Protein AF-A0A957SI55-F1 (afdb_monomer_lite)

Radius of gyration: 19.28 Å; chains: 1; bounding box: 52×41×47 Å

pLDDT: mean 73.62, std 17.71, range [34.09, 96.81]

Structure (mmCIF, N/CA/C/O backbone):
data_AF-A0A957SI55-F1
#
_entry.id   AF-A0A957SI55-F1
#
loop_
_atom_site.group_PDB
_atom_site.id
_atom_site.type_symbol
_atom_site.label_atom_id
_atom_site.label_alt_id
_atom_site.label_comp_id
_atom_site.label_asym_id
_atom_site.label_entity_id
_atom_site.label_seq_id
_atom_site.pdbx_PDB_ins_code
_atom_site.Cartn_x
_atom_site.Cartn_y
_atom_site.Cartn_z
_atom_site.occupancy
_atom_site.B_iso_or_equiv
_atom_site.auth_seq_id
_atom_site.auth_comp_id
_atom_site.auth_asym_id
_atom_site.auth_atom_id
_atom_site.pdbx_PDB_model_num
ATOM 1 N N . MET A 1 1 ? 8.763 28.415 -12.977 1.00 34.09 1 MET A N 1
ATOM 2 C CA . MET A 1 1 ? 7.842 27.971 -14.042 1.00 34.09 1 MET A CA 1
ATOM 3 C C . MET A 1 1 ? 6.959 26.923 -13.412 1.00 34.09 1 MET A C 1
ATOM 5 O O . MET A 1 1 ? 7.360 25.776 -13.300 1.00 34.09 1 MET A O 1
ATOM 9 N N . THR A 1 2 ? 5.828 27.364 -12.888 1.00 42.97 2 THR A N 1
ATOM 10 C CA . THR A 1 2 ? 4.879 26.531 -12.157 1.00 42.97 2 THR A CA 1
ATOM 11 C C . THR A 1 2 ? 3.560 26.793 -12.840 1.00 42.97 2 THR A C 1
ATOM 13 O O . THR A 1 2 ? 3.158 27.951 -12.852 1.00 42.97 2 THR A O 1
ATOM 16 N N . ASP A 1 3 ? 3.009 25.776 -13.498 1.00 52.00 3 ASP A N 1
ATOM 17 C CA . ASP A 1 3 ? 1.576 25.559 -13.724 1.00 52.00 3 ASP A CA 1
ATOM 18 C C . ASP A 1 3 ? 1.387 24.603 -14.912 1.00 52.00 3 ASP A C 1
ATOM 20 O O . ASP A 1 3 ? 1.753 24.922 -16.047 1.00 52.00 3 ASP A O 1
ATOM 24 N N . LYS A 1 4 ? 0.867 23.403 -14.630 1.00 36.78 4 LYS A N 1
ATOM 25 C CA . LYS A 1 4 ? 0.261 22.510 -15.630 1.00 36.78 4 LYS A CA 1
ATOM 26 C C . LYS A 1 4 ? -0.595 21.402 -15.010 1.00 36.78 4 LYS A C 1
ATOM 28 O O . LYS A 1 4 ? -0.640 20.304 -15.537 1.00 36.78 4 LYS A O 1
ATOM 33 N N . PHE A 1 5 ? -1.286 21.689 -13.911 1.00 40.09 5 PHE A N 1
ATOM 34 C CA . PHE A 1 5 ? -2.386 20.850 -13.420 1.00 40.09 5 PHE A CA 1
ATOM 35 C C . PHE A 1 5 ? -3.394 21.730 -12.672 1.00 40.09 5 PHE A C 1
ATOM 37 O O . PHE A 1 5 ? -3.708 21.488 -11.515 1.00 40.09 5 PHE A O 1
ATOM 44 N N . HIS A 1 6 ? -3.916 22.774 -13.320 1.00 40.91 6 HIS A N 1
ATOM 45 C CA . HIS A 1 6 ? -5.234 23.298 -12.947 1.00 40.91 6 HIS A CA 1
ATOM 46 C C . HIS A 1 6 ? -6.294 22.307 -13.437 1.00 40.91 6 HIS A C 1
ATOM 48 O O . HIS A 1 6 ? -6.943 22.498 -14.463 1.00 40.91 6 HIS A O 1
ATOM 54 N N . LEU A 1 7 ? -6.391 21.188 -12.721 1.00 45.16 7 LEU A N 1
ATOM 55 C CA . LEU A 1 7 ? -7.552 20.317 -12.752 1.00 45.16 7 LEU A CA 1
ATOM 56 C C . LEU A 1 7 ? -8.556 20.919 -11.775 1.00 45.16 7 LEU A C 1
ATOM 58 O O . LEU A 1 7 ? -8.187 21.352 -10.690 1.00 45.16 7 LEU A O 1
ATOM 62 N N . HIS A 1 8 ? -9.786 21.042 -12.249 1.00 39.94 8 HIS A N 1
ATOM 63 C CA . HIS A 1 8 ? -10.889 21.753 -11.626 1.00 39.94 8 HIS A CA 1
ATOM 64 C C . HIS A 1 8 ? -10.932 21.605 -10.100 1.00 39.94 8 HIS A C 1
ATOM 66 O O . HIS A 1 8 ? -10.933 20.489 -9.590 1.00 39.94 8 HIS A O 1
ATOM 72 N N . ASP A 1 9 ? -11.064 22.747 -9.419 1.00 44.25 9 ASP A N 1
ATOM 73 C CA . ASP A 1 9 ? -11.560 22.899 -8.046 1.00 44.25 9 ASP A CA 1
ATOM 74 C C . ASP A 1 9 ? -13.012 22.369 -7.997 1.00 44.25 9 ASP A C 1
ATOM 76 O O . ASP A 1 9 ? -13.990 23.115 -7.891 1.00 44.25 9 ASP A O 1
ATOM 80 N N . ASN A 1 10 ? -13.190 21.068 -8.227 1.00 43.50 10 ASN A N 1
ATOM 81 C CA . ASN A 1 10 ? -14.482 20.427 -8.148 1.00 43.50 10 ASN A CA 1
ATOM 82 C C . ASN A 1 10 ? -14.709 20.077 -6.683 1.00 43.50 10 ASN A C 1
ATOM 84 O O . ASN A 1 10 ? -14.218 19.070 -6.186 1.00 43.50 10 ASN A O 1
ATOM 88 N N . LYS A 1 11 ? -15.452 20.936 -5.989 1.00 47.09 11 LYS A N 1
ATOM 89 C CA . LYS A 1 11 ? -15.848 20.727 -4.588 1.00 47.09 11 LYS A CA 1
ATOM 90 C C . LYS A 1 11 ? -16.735 19.490 -4.402 1.00 47.09 11 LYS A C 1
ATOM 92 O O . LYS A 1 11 ? -16.963 19.093 -3.265 1.00 47.09 11 LYS A O 1
ATOM 97 N N . ASP A 1 12 ? -17.192 18.906 -5.510 1.00 45.06 12 ASP A N 1
ATOM 98 C CA . ASP A 1 12 ? -17.973 17.678 -5.584 1.00 45.06 12 ASP A CA 1
ATOM 99 C C . ASP A 1 12 ? -17.128 16.465 -6.031 1.00 45.06 12 ASP A C 1
ATOM 101 O O . ASP A 1 12 ? -17.698 15.416 -6.318 1.00 45.06 12 ASP A O 1
ATOM 105 N N . ALA A 1 13 ? -15.793 16.586 -6.133 1.00 51.94 13 ALA A N 1
ATOM 106 C CA . ALA A 1 13 ? -14.913 15.432 -6.333 1.00 51.94 13 ALA A CA 1
ATOM 107 C C . ALA A 1 13 ? -14.921 14.551 -5.064 1.00 51.94 13 ALA A C 1
ATOM 109 O O . ALA A 1 13 ? -14.609 15.066 -3.985 1.00 51.94 13 ALA A O 1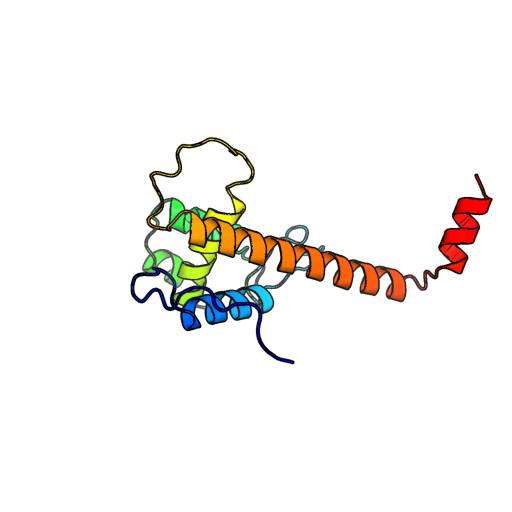
ATOM 110 N N . PRO A 1 14 ? -15.282 13.258 -5.166 1.00 51.53 14 PRO A N 1
ATOM 111 C CA . PRO A 1 14 ? -15.283 12.332 -4.032 1.00 51.53 14 PRO A CA 1
ATOM 112 C C . PRO A 1 14 ? -13.951 12.246 -3.278 1.00 51.53 14 PRO A C 1
ATOM 114 O O . PRO A 1 14 ? -13.971 12.096 -2.060 1.00 51.53 14 PRO A O 1
ATOM 117 N N . PHE A 1 15 ? -12.813 12.384 -3.967 1.00 59.81 15 PHE A N 1
ATOM 118 C CA . PHE A 1 15 ? -11.481 12.400 -3.363 1.00 59.81 15 PHE A CA 1
ATOM 119 C C . PHE A 1 15 ? -10.951 13.827 -3.206 1.00 59.81 15 PHE A C 1
ATOM 121 O O . PHE A 1 15 ? -10.581 14.491 -4.180 1.00 59.81 15 PHE A O 1
ATOM 128 N N . GLN A 1 16 ? -10.838 14.289 -1.961 1.00 68.00 16 GLN A N 1
ATOM 129 C CA . GLN A 1 16 ? -10.168 15.559 -1.683 1.00 68.00 16 GLN A CA 1
ATOM 130 C C . GLN A 1 16 ? -8.650 15.434 -1.885 1.00 68.00 16 GLN A C 1
ATOM 132 O O . GLN A 1 16 ? -8.058 14.365 -1.711 1.00 68.00 16 GLN A O 1
ATOM 137 N N . ASP A 1 17 ? -7.993 16.548 -2.219 1.00 70.44 17 ASP A N 1
ATOM 138 C CA . ASP A 1 17 ? -6.545 16.594 -2.474 1.00 70.44 17 ASP A CA 1
ATOM 139 C C . ASP A 1 17 ? -5.702 16.023 -1.323 1.00 70.44 17 ASP A C 1
ATOM 141 O O . ASP A 1 17 ? -4.660 15.411 -1.565 1.00 70.44 17 ASP A O 1
ATOM 145 N N . ASP A 1 18 ? -6.146 16.197 -0.079 1.00 76.25 18 ASP A N 1
ATOM 146 C CA . ASP A 1 18 ? -5.428 15.708 1.098 1.00 76.25 18 ASP A CA 1
ATOM 147 C C . ASP A 1 18 ? -5.556 14.191 1.277 1.00 76.25 18 ASP A C 1
ATOM 149 O O . ASP A 1 18 ? -4.572 13.537 1.617 1.00 76.25 18 ASP A O 1
ATOM 153 N N . GLU A 1 19 ? -6.716 13.608 0.969 1.00 74.69 19 GLU A N 1
ATOM 154 C CA . GLU A 1 19 ? -6.916 12.153 0.986 1.00 74.69 19 GLU A CA 1
ATOM 155 C C . GLU A 1 19 ? -6.077 11.486 -0.108 1.00 74.69 19 GLU A C 1
ATOM 157 O O . GLU A 1 19 ? -5.409 10.479 0.118 1.00 74.69 19 GLU A O 1
ATOM 162 N N . PHE A 1 20 ? -6.021 12.117 -1.283 1.00 76.38 20 PHE A N 1
ATOM 163 C CA . PHE A 1 20 ? -5.183 11.663 -2.384 1.00 76.38 20 PHE A CA 1
ATOM 164 C C . PHE A 1 20 ? -3.687 11.715 -2.038 1.00 76.38 20 PHE A C 1
ATOM 166 O O . PHE A 1 20 ? -2.946 10.776 -2.331 1.00 76.38 20 PHE A O 1
ATOM 173 N N . ARG A 1 21 ? -3.225 12.789 -1.383 1.00 81.88 21 ARG A N 1
ATOM 174 C CA . ARG A 1 21 ? -1.847 12.874 -0.867 1.00 81.88 21 ARG A CA 1
ATOM 175 C C . ARG A 1 21 ? -1.582 11.839 0.223 1.00 81.88 21 ARG A C 1
ATOM 177 O O . ARG A 1 21 ? -0.498 11.265 0.238 1.00 81.88 21 ARG A O 1
ATOM 184 N N . GLY A 1 22 ? -2.556 11.587 1.096 1.00 86.00 22 GLY A N 1
ATOM 185 C CA . GLY A 1 22 ? -2.477 10.551 2.123 1.00 86.00 22 GLY A CA 1
ATOM 186 C C . GLY A 1 22 ? -2.295 9.164 1.515 1.00 86.00 22 GLY A C 1
ATOM 187 O O . GLY A 1 22 ? -1.380 8.445 1.902 1.00 86.00 22 GLY A O 1
ATOM 188 N N . PHE A 1 23 ? -3.084 8.830 0.492 1.00 85.25 23 PHE A N 1
ATOM 189 C CA . PHE A 1 23 ? -2.938 7.579 -0.249 1.00 85.25 23 PHE A CA 1
ATOM 190 C C . PHE A 1 23 ? -1.558 7.455 -0.913 1.00 85.25 23 PHE A C 1
ATOM 192 O O . PHE A 1 23 ? -0.932 6.401 -0.842 1.00 85.25 23 PHE A O 1
ATOM 199 N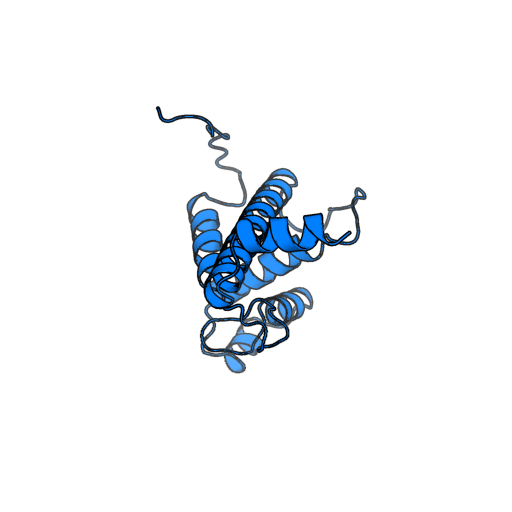 N . LEU A 1 24 ? -1.054 8.536 -1.522 1.00 83.69 24 LEU A N 1
ATOM 200 C CA . LEU A 1 24 ? 0.283 8.567 -2.125 1.00 83.69 24 LEU A CA 1
ATOM 201 C C . LEU A 1 24 ? 1.403 8.309 -1.110 1.00 83.69 24 LEU A C 1
ATOM 203 O O . LEU A 1 24 ? 2.289 7.496 -1.351 1.00 83.69 24 LEU A O 1
ATOM 207 N N . GLN A 1 25 ? 1.352 8.977 0.039 1.00 87.94 25 GLN A N 1
ATOM 208 C CA . GLN A 1 25 ? 2.325 8.758 1.112 1.00 87.94 25 GLN A CA 1
ATOM 209 C C . GLN A 1 25 ? 2.222 7.343 1.680 1.00 87.94 25 GLN A C 1
ATOM 211 O O . GLN A 1 25 ? 3.228 6.731 2.032 1.00 87.94 25 GLN A O 1
ATOM 216 N N . TRP A 1 26 ? 1.003 6.815 1.751 1.00 93.31 26 TRP A N 1
ATOM 217 C CA . TRP A 1 26 ? 0.758 5.466 2.222 1.00 93.31 26 TRP A CA 1
ATOM 218 C C . TRP A 1 26 ? 1.362 4.410 1.287 1.00 93.31 26 TRP A C 1
ATOM 220 O O . TRP A 1 26 ? 2.081 3.543 1.778 1.00 93.31 26 TRP A O 1
ATOM 230 N N . ILE A 1 27 ? 1.170 4.509 -0.040 1.00 89.25 27 ILE A N 1
ATOM 231 C CA . ILE A 1 27 ? 1.775 3.553 -0.990 1.00 89.25 27 ILE A CA 1
ATOM 232 C C . ILE A 1 27 ? 3.309 3.606 -0.983 1.00 89.25 27 ILE A C 1
ATOM 234 O O . ILE A 1 27 ? 3.952 2.567 -1.125 1.00 89.25 27 ILE A O 1
ATOM 238 N N . GLU A 1 28 ? 3.900 4.789 -0.785 1.00 88.12 28 GLU A N 1
ATOM 239 C CA . GLU A 1 28 ? 5.354 4.964 -0.654 1.00 88.12 28 GLU A CA 1
ATOM 240 C C . GLU A 1 28 ? 5.908 4.274 0.599 1.00 88.12 28 GLU A C 1
ATOM 242 O O . GLU A 1 28 ? 7.048 3.815 0.599 1.00 88.12 28 GLU A O 1
ATOM 247 N N . GLY A 1 29 ? 5.101 4.178 1.658 1.00 90.12 29 GLY A N 1
ATOM 248 C CA . GLY A 1 29 ? 5.478 3.522 2.906 1.00 90.12 29 GLY A CA 1
ATOM 249 C C . GLY A 1 29 ? 5.418 1.995 2.866 1.00 90.12 29 GLY A C 1
ATOM 250 O O . GLY A 1 29 ? 5.901 1.359 3.802 1.00 90.12 29 GLY A O 1
ATOM 251 N N . LEU A 1 30 ? 4.831 1.390 1.830 1.00 91.38 30 LEU A N 1
ATOM 252 C CA . LEU A 1 30 ? 4.659 -0.060 1.748 1.00 91.38 30 LEU A CA 1
ATOM 253 C C . LEU A 1 30 ? 5.988 -0.783 1.514 1.00 91.38 30 LEU A C 1
ATOM 255 O O . LEU A 1 30 ? 6.840 -0.351 0.734 1.00 91.38 30 LEU A O 1
ATOM 259 N N . GLY A 1 31 ? 6.132 -1.943 2.151 1.00 88.69 31 GLY A N 1
ATOM 260 C CA . GLY A 1 31 ? 7.244 -2.845 1.891 1.00 88.69 31 GLY A CA 1
ATOM 261 C C . GLY A 1 31 ? 7.086 -3.536 0.539 1.00 88.69 31 GLY A C 1
ATOM 262 O O . GLY A 1 31 ? 5.980 -3.893 0.138 1.00 88.69 31 GLY A O 1
ATOM 263 N N . ALA A 1 32 ? 8.198 -3.750 -0.155 1.00 81.62 32 ALA A N 1
ATOM 264 C CA . ALA A 1 32 ? 8.305 -4.758 -1.201 1.00 81.62 32 ALA A CA 1
ATOM 265 C C . ALA A 1 32 ? 9.687 -5.388 -1.081 1.00 81.62 32 ALA A C 1
ATOM 267 O O . ALA A 1 32 ? 10.699 -4.700 -1.168 1.00 81.62 32 ALA A O 1
ATOM 268 N N . ASP A 1 33 ? 9.706 -6.684 -0.818 1.00 80.50 33 ASP A N 1
ATOM 269 C CA . ASP A 1 33 ? 10.926 -7.468 -0.708 1.00 80.50 33 ASP A CA 1
ATOM 270 C C . ASP A 1 33 ? 10.717 -8.722 -1.570 1.00 80.50 33 ASP A C 1
ATOM 272 O O . ASP A 1 33 ? 9.774 -9.475 -1.309 1.00 80.50 33 ASP A O 1
ATOM 276 N N . PRO A 1 34 ? 11.529 -8.948 -2.621 1.00 79.94 34 PRO A N 1
ATOM 277 C CA . PRO A 1 34 ? 11.407 -10.120 -3.488 1.00 79.94 34 PRO A CA 1
ATOM 278 C C . PRO A 1 34 ? 11.405 -11.459 -2.730 1.00 79.94 34 PRO A C 1
ATOM 280 O O . PRO A 1 34 ? 10.720 -12.398 -3.145 1.00 79.94 34 PRO A O 1
ATOM 283 N N . ASP A 1 35 ? 12.089 -11.535 -1.585 1.00 78.00 35 ASP A N 1
ATOM 284 C CA . ASP A 1 35 ? 12.163 -12.723 -0.726 1.00 78.00 35 ASP A CA 1
ATOM 285 C C . ASP A 1 35 ? 10.952 -12.846 0.228 1.00 78.00 35 ASP A C 1
ATOM 287 O O . ASP A 1 35 ? 10.722 -13.874 0.889 1.00 78.00 35 ASP A O 1
ATOM 291 N N . VAL A 1 36 ? 10.108 -11.813 0.288 1.00 74.44 36 VAL A N 1
ATOM 292 C CA . VAL A 1 36 ? 8.874 -11.763 1.074 1.00 74.44 36 VAL A CA 1
ATOM 293 C C . VAL A 1 36 ? 7.667 -11.735 0.144 1.00 74.44 36 VAL A C 1
ATOM 295 O O . VAL A 1 36 ? 7.385 -10.760 -0.538 1.00 74.44 36 VAL A O 1
ATOM 298 N N . MET A 1 37 ? 6.892 -12.821 0.143 1.00 78.50 37 MET A N 1
ATOM 299 C CA . MET A 1 37 ? 5.668 -12.933 -0.669 1.00 78.50 37 MET A CA 1
ATOM 300 C C . MET A 1 37 ? 5.887 -12.664 -2.174 1.00 78.50 37 MET A C 1
ATOM 302 O O . MET A 1 37 ? 4.954 -12.271 -2.868 1.00 78.50 37 MET A O 1
ATOM 306 N N . GLY A 1 38 ? 7.104 -12.898 -2.683 1.00 77.50 38 GLY A N 1
ATOM 307 C CA . GLY A 1 38 ? 7.442 -12.720 -4.096 1.00 77.50 38 GLY A CA 1
ATOM 308 C C . GLY A 1 38 ? 7.459 -11.261 -4.551 1.00 77.50 38 GLY A C 1
ATOM 309 O O . GLY A 1 38 ? 7.138 -11.003 -5.708 1.00 77.50 38 GLY A O 1
ATOM 310 N N . GLY A 1 39 ? 7.768 -10.316 -3.655 1.00 80.06 39 GLY A N 1
ATOM 311 C CA . GLY A 1 39 ? 7.816 -8.885 -3.972 1.00 80.06 39 GLY A CA 1
ATOM 312 C C . GLY A 1 39 ? 6.465 -8.169 -3.929 1.00 80.06 39 GLY A C 1
ATOM 313 O O . GLY A 1 39 ? 6.383 -7.009 -4.321 1.00 80.06 39 GLY A O 1
ATOM 314 N N . ALA A 1 40 ? 5.402 -8.833 -3.462 1.00 85.88 40 ALA A N 1
ATOM 315 C CA . ALA A 1 40 ? 4.096 -8.201 -3.285 1.00 85.88 40 ALA A CA 1
ATOM 316 C C . ALA A 1 40 ? 4.144 -7.072 -2.242 1.00 85.88 40 ALA A C 1
ATOM 318 O O . ALA A 1 40 ? 4.914 -7.139 -1.284 1.00 85.88 40 ALA A O 1
ATOM 319 N N . GLU A 1 41 ? 3.268 -6.073 -2.381 1.00 91.12 41 GLU A N 1
ATOM 320 C CA . GLU A 1 41 ? 3.197 -4.961 -1.437 1.00 91.12 41 GLU A CA 1
ATOM 321 C C . GLU A 1 41 ? 2.728 -5.449 -0.062 1.00 91.12 41 GLU A C 1
ATOM 323 O O . GLU A 1 41 ? 1.625 -5.995 0.087 1.00 91.12 41 GLU A O 1
ATOM 328 N N . THR A 1 42 ? 3.560 -5.236 0.955 1.00 94.25 42 THR A N 1
ATOM 329 C CA . THR A 1 42 ? 3.271 -5.593 2.344 1.00 94.25 42 THR A CA 1
ATOM 330 C C . THR A 1 42 ? 3.149 -4.368 3.232 1.00 94.25 42 THR A C 1
ATOM 332 O O . THR A 1 42 ? 3.743 -3.316 2.985 1.00 94.25 42 THR A O 1
ATOM 335 N N . PHE A 1 43 ? 2.387 -4.512 4.315 1.00 94.75 43 PHE A N 1
ATOM 336 C CA . PHE A 1 43 ? 2.409 -3.516 5.379 1.00 94.75 43 PHE A CA 1
ATOM 337 C C . PHE A 1 43 ? 3.806 -3.459 6.023 1.00 94.75 43 PHE A C 1
ATOM 339 O O . PHE A 1 43 ? 4.469 -4.500 6.134 1.00 94.75 43 PHE A O 1
ATOM 346 N N . PRO A 1 44 ? 4.260 -2.275 6.475 1.00 90.56 44 PRO A N 1
ATOM 347 C CA . PRO A 1 44 ? 5.584 -2.112 7.065 1.00 90.56 44 PRO A CA 1
ATOM 348 C C . PRO A 1 44 ? 5.849 -3.117 8.185 1.00 90.56 44 PRO A C 1
ATOM 350 O O . PRO A 1 44 ? 5.011 -3.324 9.062 1.00 90.56 44 PRO A O 1
ATOM 353 N N . ASN A 1 45 ? 7.043 -3.713 8.184 1.00 87.19 45 ASN A N 1
ATOM 354 C CA . ASN A 1 45 ? 7.475 -4.690 9.191 1.00 87.19 45 ASN A CA 1
ATOM 355 C C . ASN A 1 45 ? 6.563 -5.929 9.307 1.00 87.19 45 ASN A C 1
ATOM 357 O O . ASN A 1 45 ? 6.538 -6.593 10.345 1.00 87.19 45 ASN A O 1
ATOM 361 N N . SER A 1 46 ? 5.824 -6.255 8.247 1.00 90.69 46 SER A N 1
ATOM 362 C CA . SER A 1 46 ? 4.917 -7.396 8.189 1.00 90.69 46 SER A CA 1
ATOM 363 C C . SER A 1 46 ? 5.095 -8.180 6.888 1.00 90.69 46 SER A C 1
ATOM 365 O O . SER A 1 46 ? 5.607 -7.679 5.887 1.00 90.69 46 SER A O 1
ATOM 367 N N . ARG A 1 47 ? 4.644 -9.438 6.899 1.00 91.75 47 ARG A N 1
ATOM 368 C CA . ARG A 1 47 ? 4.442 -10.250 5.685 1.00 91.75 47 ARG A CA 1
ATOM 369 C C . ARG A 1 47 ? 2.984 -10.220 5.208 1.00 91.75 47 ARG A C 1
ATOM 371 O O . ARG A 1 47 ? 2.645 -10.912 4.251 1.00 91.75 47 ARG A O 1
ATOM 378 N N . LEU A 1 48 ? 2.118 -9.476 5.899 1.00 94.19 48 LEU A N 1
ATOM 379 C CA . LEU A 1 48 ? 0.725 -9.268 5.519 1.00 94.19 48 LEU A CA 1
ATOM 380 C C . LEU A 1 48 ? 0.682 -8.410 4.257 1.00 94.19 48 LEU A C 1
ATOM 382 O O . LEU A 1 48 ? 1.189 -7.287 4.256 1.00 94.19 48 LEU A O 1
ATOM 386 N N . THR A 1 49 ? 0.101 -8.940 3.184 1.00 94.25 49 THR A N 1
ATOM 387 C CA . THR A 1 49 ? 0.016 -8.214 1.917 1.00 94.25 49 THR A CA 1
ATOM 388 C C . THR A 1 49 ? -1.167 -7.256 1.920 1.00 94.25 49 THR A C 1
ATOM 390 O O . THR A 1 49 ? -2.250 -7.569 2.422 1.00 94.25 49 THR A O 1
ATOM 393 N N . VAL A 1 50 ? -0.977 -6.100 1.289 1.00 94.88 50 VAL A N 1
ATOM 394 C CA . VAL A 1 50 ? -2.036 -5.107 1.077 1.00 94.88 50 VAL A CA 1
ATOM 395 C C . VAL A 1 50 ? -3.193 -5.712 0.290 1.00 94.88 50 VAL A C 1
ATOM 397 O O . VAL A 1 50 ? -4.357 -5.534 0.649 1.00 94.88 50 VAL A O 1
ATOM 400 N N . ARG A 1 51 ? -2.872 -6.501 -0.745 1.00 91.69 51 ARG A N 1
ATOM 401 C CA . ARG A 1 51 ? -3.860 -7.237 -1.541 1.00 91.69 51 ARG A CA 1
ATOM 402 C C . ARG A 1 51 ? -4.766 -8.103 -0.669 1.00 91.69 51 ARG A C 1
ATOM 404 O O . ARG A 1 51 ? -5.977 -8.075 -0.850 1.00 91.69 51 ARG A O 1
ATOM 411 N N . HIS A 1 52 ? -4.195 -8.858 0.268 1.00 94.19 52 HIS A N 1
ATOM 412 C CA . HIS A 1 52 ? -4.969 -9.762 1.113 1.00 94.19 52 HIS A CA 1
ATOM 413 C C . HIS A 1 52 ? -5.985 -9.004 1.973 1.00 94.19 52 HIS A C 1
ATOM 415 O O . HIS A 1 52 ? -7.163 -9.357 1.979 1.00 94.19 52 HIS A O 1
ATOM 421 N N . VAL A 1 53 ? -5.550 -7.929 2.635 1.00 96.12 53 VAL A N 1
ATOM 422 C CA . VAL A 1 53 ? -6.435 -7.091 3.456 1.00 96.12 53 VAL A CA 1
ATOM 423 C C . VAL A 1 53 ? -7.521 -6.430 2.605 1.00 96.12 53 VAL A C 1
ATOM 425 O O . VAL A 1 53 ? -8.696 -6.488 2.961 1.00 96.12 53 VAL A O 1
ATOM 428 N N . GLY A 1 54 ? -7.164 -5.873 1.445 1.00 93.69 54 GLY A N 1
ATOM 429 C CA . GLY A 1 54 ? -8.141 -5.271 0.537 1.00 93.69 54 GLY A CA 1
ATOM 430 C C . GLY A 1 54 ? -9.183 -6.270 0.017 1.00 93.69 54 GLY A C 1
ATOM 431 O O . GLY A 1 54 ? -10.366 -5.946 -0.044 1.00 93.69 54 GLY A O 1
ATOM 432 N N . GLU A 1 55 ? -8.787 -7.505 -0.302 1.00 91.62 55 GLU A N 1
ATOM 433 C CA . GLU A 1 55 ? -9.713 -8.563 -0.734 1.00 91.62 55 GLU A CA 1
ATOM 434 C C . GLU A 1 55 ? -10.644 -9.037 0.391 1.00 91.62 55 GLU A C 1
ATOM 436 O O . GLU A 1 55 ? -11.814 -9.326 0.134 1.00 91.62 55 GLU A O 1
ATOM 441 N N . ILE A 1 56 ? -10.150 -9.116 1.632 1.00 94.19 56 ILE A N 1
ATOM 442 C CA . ILE A 1 56 ? -10.974 -9.414 2.813 1.00 94.19 56 ILE A CA 1
ATOM 443 C C . ILE A 1 56 ? -12.049 -8.332 2.994 1.00 94.19 56 ILE A C 1
ATOM 445 O O . ILE A 1 56 ? -13.226 -8.655 3.166 1.00 94.19 56 ILE A O 1
ATOM 449 N N . LEU A 1 57 ? -11.669 -7.058 2.869 1.00 94.00 57 LEU A N 1
ATOM 450 C CA . LEU A 1 57 ? -12.590 -5.922 2.958 1.00 94.00 57 LEU A CA 1
ATOM 451 C C . LEU A 1 57 ? -13.635 -5.922 1.834 1.00 94.00 57 LEU A C 1
ATOM 453 O O . LEU A 1 57 ? -14.811 -5.659 2.083 1.00 94.00 57 LEU A O 1
ATOM 457 N N . GLU A 1 58 ? -13.251 -6.262 0.600 1.00 87.44 58 GLU A N 1
ATOM 458 C CA . GLU A 1 58 ? -14.195 -6.364 -0.524 1.00 87.44 58 GLU A CA 1
ATOM 459 C C . GLU A 1 58 ? -15.207 -7.509 -0.362 1.00 87.44 58 GLU A C 1
ATOM 461 O O . GLU A 1 58 ? -16.298 -7.448 -0.927 1.00 87.4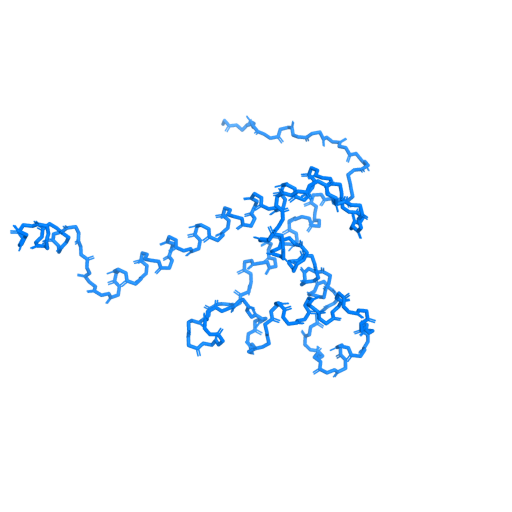4 58 GLU A O 1
ATOM 466 N N . ARG A 1 59 ? -14.897 -8.523 0.455 1.00 89.62 59 ARG A N 1
ATOM 467 C CA . ARG A 1 59 ? -15.846 -9.585 0.834 1.00 89.62 59 ARG A CA 1
ATOM 468 C C . ARG A 1 59 ? -16.813 -9.167 1.945 1.00 89.62 59 ARG A C 1
ATOM 470 O O . ARG A 1 59 ? -17.711 -9.940 2.271 1.00 89.62 59 ARG A O 1
ATOM 477 N N . GLY A 1 60 ? -16.658 -7.963 2.498 1.00 91.50 60 GLY A N 1
ATOM 478 C CA . GLY A 1 60 ? -17.543 -7.412 3.522 1.00 91.50 60 GLY A CA 1
ATOM 479 C C . GLY A 1 60 ? -17.260 -7.910 4.938 1.00 91.50 60 GLY A C 1
ATOM 480 O O . GLY A 1 60 ? -18.164 -7.870 5.768 1.00 91.50 60 GLY A O 1
ATOM 481 N N . VAL A 1 61 ? -16.042 -8.391 5.212 1.00 94.56 61 VAL A N 1
ATOM 482 C CA . VAL A 1 61 ? -15.605 -8.685 6.587 1.00 94.56 61 VAL A CA 1
ATOM 483 C C . VAL A 1 61 ? -15.580 -7.390 7.400 1.00 94.56 61 VAL A C 1
ATOM 485 O O . VAL A 1 61 ? -15.245 -6.325 6.874 1.00 94.56 61 VAL A O 1
ATOM 488 N N . ASP A 1 62 ? -15.975 -7.481 8.669 1.00 95.50 62 ASP A N 1
ATOM 489 C CA . ASP A 1 62 ? -16.066 -6.319 9.543 1.00 95.50 62 ASP A CA 1
ATOM 490 C C . ASP A 1 62 ? -14.682 -5.727 9.844 1.00 95.50 62 ASP A C 1
ATOM 492 O O . ASP A 1 62 ? -13.692 -6.434 10.034 1.00 95.50 62 ASP A O 1
ATOM 496 N N . VAL A 1 63 ? -14.619 -4.398 9.903 1.00 94.88 63 VAL A N 1
ATOM 497 C CA . VAL A 1 63 ? -13.374 -3.671 10.173 1.00 94.88 63 VAL A CA 1
ATOM 498 C C . VAL A 1 63 ? -12.819 -3.999 11.559 1.00 94.88 63 VAL A C 1
ATOM 500 O O . VAL A 1 63 ? -11.605 -4.119 11.701 1.00 94.88 63 VAL A O 1
ATOM 503 N N . GLN A 1 64 ? -13.670 -4.155 12.576 1.00 95.62 64 GLN A N 1
ATOM 504 C CA . GLN A 1 64 ? -13.209 -4.475 13.928 1.00 95.62 64 GLN A CA 1
ATOM 505 C C . GLN A 1 64 ? -12.607 -5.875 13.984 1.00 95.62 64 GLN A C 1
ATOM 507 O O . GLN A 1 64 ? -11.559 -6.038 14.593 1.00 95.62 64 GLN A O 1
ATOM 512 N N . GLU A 1 65 ? -13.196 -6.848 13.288 1.00 96.81 65 GLU A N 1
ATOM 513 C CA . GLU A 1 65 ? -12.654 -8.212 13.198 1.00 96.81 65 GLU A CA 1
ATOM 514 C C . GLU A 1 65 ? -11.239 -8.213 12.594 1.00 96.81 65 GLU A C 1
ATOM 516 O O . GLU A 1 65 ? -10.316 -8.813 13.139 1.00 96.81 65 GLU A O 1
ATOM 521 N N . ILE A 1 66 ? -11.022 -7.448 11.521 1.00 96.19 66 ILE A N 1
ATOM 522 C CA . ILE A 1 66 ? -9.694 -7.317 10.899 1.00 96.19 66 ILE A CA 1
ATOM 523 C C . ILE A 1 66 ? -8.696 -6.644 11.851 1.00 96.19 66 ILE A C 1
ATOM 525 O O . ILE A 1 66 ? -7.532 -7.040 11.906 1.00 96.19 66 ILE A O 1
ATOM 529 N N . LEU A 1 67 ? -9.127 -5.623 12.597 1.00 96.44 67 LEU A N 1
ATOM 530 C CA . LEU A 1 67 ? -8.275 -4.925 13.565 1.00 96.44 67 LEU A CA 1
ATOM 531 C C . LEU A 1 67 ? -7.989 -5.764 14.819 1.00 96.44 67 LEU A C 1
ATOM 533 O O . LEU A 1 67 ? -6.956 -5.557 15.452 1.00 96.44 67 LEU A O 1
ATOM 537 N N . GLU A 1 68 ? -8.856 -6.711 15.176 1.00 96.19 68 GLU A N 1
ATOM 538 C CA . GLU A 1 68 ? -8.589 -7.685 16.238 1.00 96.19 68 GLU A CA 1
ATOM 539 C C . GLU A 1 68 ? -7.442 -8.628 15.845 1.00 96.19 68 GLU A C 1
ATOM 541 O O . GLU A 1 68 ? -6.519 -8.836 16.637 1.00 96.19 68 GLU A O 1
ATOM 546 N N . ASP A 1 69 ? -7.454 -9.133 14.609 1.00 95.75 69 ASP A N 1
ATOM 547 C CA . ASP A 1 69 ? -6.402 -10.010 14.079 1.00 95.75 69 ASP A CA 1
ATOM 548 C C . ASP A 1 69 ? -5.104 -9.250 13.750 1.00 95.75 69 ASP A C 1
ATOM 550 O O . ASP A 1 69 ? -3.995 -9.778 13.905 1.00 95.75 69 ASP A O 1
ATOM 554 N N . TYR A 1 70 ? -5.224 -7.991 13.318 1.00 95.94 70 TYR A N 1
ATOM 555 C CA . TYR A 1 70 ? -4.111 -7.142 12.894 1.00 95.94 70 TYR A CA 1
ATOM 556 C C . TYR A 1 70 ? -4.121 -5.776 13.606 1.00 95.94 70 TYR A C 1
ATOM 558 O O . TYR A 1 70 ? -4.292 -4.735 12.967 1.00 95.94 70 TYR A O 1
ATOM 566 N N . PRO A 1 71 ? -3.842 -5.736 14.923 1.00 95.94 71 PRO A N 1
ATOM 567 C CA . PRO A 1 71 ? -3.988 -4.528 15.748 1.00 95.94 71 PRO A CA 1
ATOM 568 C C . PRO A 1 71 ? -2.963 -3.424 15.459 1.00 95.94 71 PRO A C 1
ATOM 570 O O . PRO A 1 71 ? -3.030 -2.343 16.039 1.00 95.94 71 PRO A O 1
ATOM 573 N N . TYR A 1 72 ? -1.979 -3.698 14.603 1.00 94.88 72 TYR A N 1
ATOM 574 C CA . TYR A 1 72 ? -0.998 -2.716 14.142 1.00 94.88 72 TYR A CA 1
ATOM 575 C C . TYR A 1 72 ? -1.474 -1.926 12.916 1.00 94.88 72 TYR A C 1
ATOM 577 O O . TYR A 1 72 ? -0.807 -0.966 12.538 1.00 94.88 72 TYR A O 1
ATOM 585 N N . LEU A 1 73 ? -2.586 -2.327 12.290 1.00 96.44 73 LEU A N 1
ATOM 586 C CA . LEU A 1 73 ? -3.190 -1.585 11.189 1.00 96.44 73 LEU A CA 1
ATOM 587 C C . LEU A 1 73 ? -4.038 -0.427 11.718 1.00 96.44 73 LEU A C 1
ATOM 589 O O . LEU A 1 73 ? -4.666 -0.506 12.773 1.00 96.44 73 LEU A O 1
ATOM 593 N N . SER A 1 74 ? -4.068 0.657 10.955 1.00 95.25 74 SER A N 1
ATOM 594 C CA . SER A 1 74 ? -4.939 1.806 11.180 1.00 95.25 74 SER A CA 1
ATOM 595 C C . SER A 1 74 ? -6.210 1.730 10.328 1.00 95.25 74 SER A C 1
ATOM 597 O O . SER A 1 74 ? -6.290 0.977 9.361 1.00 95.25 74 SER A O 1
ATOM 599 N N . GLY A 1 75 ? -7.211 2.560 10.639 1.00 93.44 75 GLY A N 1
ATOM 600 C CA . GLY A 1 75 ? -8.390 2.698 9.774 1.00 93.44 75 GLY A CA 1
ATOM 601 C C . GLY A 1 75 ? -8.023 3.122 8.346 1.00 93.44 75 GLY A C 1
ATOM 602 O O . GLY A 1 75 ? -8.529 2.543 7.389 1.00 93.44 75 GLY A O 1
ATOM 603 N N . SER A 1 76 ? -7.068 4.047 8.203 1.00 92.31 76 SER A N 1
ATOM 604 C CA . SER A 1 76 ? -6.571 4.488 6.895 1.00 92.31 76 SER A CA 1
ATOM 605 C C . SER A 1 76 ? -5.868 3.368 6.124 1.00 92.31 76 SER A C 1
ATOM 607 O O . SER A 1 76 ? -6.022 3.293 4.911 1.00 92.31 76 SER A O 1
ATOM 609 N N . ASP A 1 77 ? -5.161 2.454 6.803 1.00 95.88 77 ASP A N 1
ATOM 610 C CA . ASP A 1 77 ? -4.580 1.272 6.149 1.00 95.88 77 ASP A CA 1
ATOM 611 C C . ASP A 1 77 ? -5.656 0.407 5.492 1.00 95.88 77 ASP A C 1
ATOM 613 O O . ASP A 1 77 ? -5.470 -0.076 4.377 1.00 95.88 77 ASP A O 1
ATOM 617 N N . LEU A 1 78 ? -6.794 0.224 6.164 1.00 95.81 78 LEU A N 1
ATOM 618 C CA . LEU A 1 78 ? -7.906 -0.572 5.648 1.00 95.81 78 LEU A CA 1
ATOM 619 C C . LEU A 1 78 ? -8.611 0.140 4.489 1.00 95.81 78 LEU A C 1
ATOM 621 O O . LEU A 1 78 ? -8.845 -0.464 3.441 1.00 95.81 78 LEU A O 1
ATOM 625 N N . GLU A 1 79 ? -8.904 1.431 4.642 1.00 91.62 79 GLU A N 1
ATOM 626 C CA . GLU A 1 79 ? -9.507 2.251 3.585 1.00 91.62 79 GLU A CA 1
ATOM 627 C C . GLU A 1 79 ? -8.646 2.243 2.315 1.00 91.62 79 GLU A C 1
ATOM 629 O O . GLU A 1 79 ? -9.134 1.939 1.219 1.00 91.62 79 GLU A O 1
ATOM 634 N N . PHE A 1 80 ? -7.343 2.484 2.460 1.00 93.12 80 PHE A N 1
ATOM 635 C CA . PHE A 1 80 ? -6.415 2.527 1.338 1.00 93.12 80 PHE A CA 1
ATOM 636 C C . PHE A 1 80 ? -6.108 1.146 0.759 1.00 93.12 80 PHE A C 1
ATOM 638 O O . PHE A 1 80 ? -6.017 1.026 -0.462 1.00 93.12 80 PHE A O 1
ATOM 645 N N . ALA A 1 81 ? -6.046 0.081 1.564 1.00 93.44 81 ALA A N 1
ATOM 646 C CA . ALA A 1 81 ? -5.903 -1.283 1.049 1.00 93.44 81 ALA A CA 1
ATOM 647 C C . ALA A 1 81 ? -7.108 -1.714 0.202 1.00 93.44 81 ALA A C 1
ATOM 649 O O . ALA A 1 81 ? -6.944 -2.315 -0.865 1.00 93.44 81 ALA A O 1
ATOM 650 N N . ARG A 1 82 ? -8.326 -1.363 0.631 1.00 90.69 82 ARG A N 1
ATOM 651 C CA . ARG A 1 82 ? -9.546 -1.597 -0.154 1.00 90.69 82 ARG A CA 1
ATOM 652 C C . ARG A 1 82 ? -9.499 -0.850 -1.486 1.00 90.69 82 ARG A C 1
ATOM 654 O O . ARG A 1 82 ? -9.785 -1.430 -2.535 1.00 90.69 82 ARG A O 1
ATOM 661 N N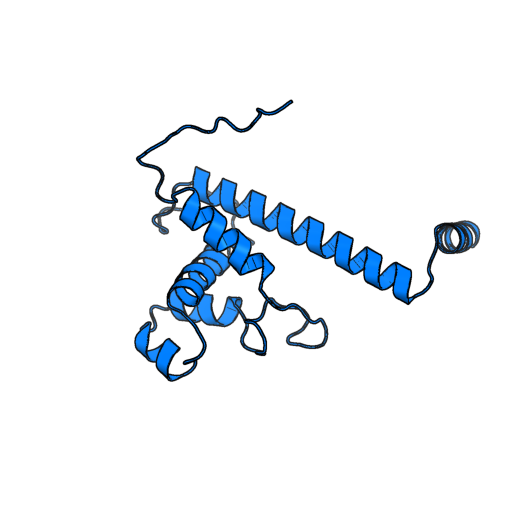 . LEU A 1 83 ? -9.102 0.422 -1.453 1.00 86.25 83 LEU A N 1
ATOM 662 C CA . LEU A 1 83 ? -8.957 1.246 -2.650 1.00 86.25 83 LEU A CA 1
ATOM 663 C C . LEU A 1 83 ? -7.886 0.685 -3.598 1.00 86.25 83 LEU A C 1
ATOM 665 O O . LEU A 1 83 ? -8.126 0.563 -4.799 1.00 86.25 83 LEU A O 1
ATOM 669 N N . PHE A 1 84 ? -6.739 0.276 -3.057 1.00 86.31 84 PHE A N 1
ATOM 670 C CA . PHE A 1 84 ? -5.639 -0.329 -3.801 1.00 86.31 84 PHE A CA 1
ATOM 671 C C . PHE A 1 84 ? -6.110 -1.543 -4.607 1.00 86.31 84 PHE A C 1
ATOM 673 O O . PHE A 1 84 ? -5.880 -1.616 -5.816 1.00 86.31 84 PHE A O 1
ATOM 680 N N . VAL A 1 85 ? -6.840 -2.465 -3.967 1.00 86.38 85 VAL A N 1
ATOM 681 C CA . VAL A 1 85 ? -7.381 -3.648 -4.646 1.00 86.38 85 VAL A CA 1
ATOM 682 C C . VAL A 1 85 ? -8.394 -3.262 -5.709 1.00 86.38 85 VAL A C 1
ATOM 684 O O . VAL A 1 85 ? -8.304 -3.796 -6.805 1.00 86.38 85 VAL A O 1
ATOM 687 N N . ARG A 1 86 ? -9.306 -2.317 -5.459 1.00 81.12 86 ARG A N 1
ATOM 688 C CA . ARG A 1 86 ? -10.282 -1.872 -6.474 1.00 81.12 86 ARG A CA 1
ATOM 689 C C . ARG A 1 86 ? -9.636 -1.293 -7.725 1.00 81.12 86 ARG A C 1
ATOM 691 O O . ARG A 1 86 ? -10.184 -1.430 -8.812 1.00 81.12 86 ARG A O 1
ATOM 698 N N . VAL A 1 87 ? -8.488 -0.641 -7.582 1.00 75.12 87 VAL A N 1
ATOM 699 C CA . VAL A 1 87 ? -7.772 -0.040 -8.712 1.00 75.12 87 VAL A CA 1
ATOM 700 C C . VAL A 1 87 ? -6.939 -1.086 -9.452 1.00 75.12 87 VAL A C 1
ATOM 702 O O . VAL A 1 87 ? -6.907 -1.080 -10.685 1.00 75.12 87 VAL A O 1
ATOM 705 N N . TYR A 1 88 ? -6.302 -2.001 -8.714 1.00 70.19 88 TYR A N 1
ATOM 706 C CA . TYR A 1 88 ? -5.411 -3.026 -9.262 1.00 70.19 88 TYR A CA 1
ATOM 707 C C . TYR A 1 88 ? -6.149 -4.270 -9.785 1.00 70.19 88 TYR A C 1
ATOM 709 O O . TYR A 1 88 ? -5.664 -4.939 -10.694 1.00 70.19 88 TYR A O 1
ATOM 717 N N . SER A 1 89 ? -7.337 -4.587 -9.264 1.00 62.69 89 SER A N 1
ATOM 718 C CA . SER A 1 89 ? -8.175 -5.695 -9.745 1.00 62.69 89 SER A CA 1
ATOM 719 C C . SER A 1 89 ? -8.762 -5.429 -11.134 1.00 62.69 89 SER A C 1
ATOM 721 O O . SER A 1 89 ? -9.207 -6.359 -11.804 1.00 62.69 89 SER A O 1
ATOM 723 N N . VAL A 1 90 ? -8.660 -4.195 -11.647 1.00 54.66 90 VAL A N 1
ATOM 724 C CA . VAL A 1 90 ? -9.037 -3.845 -13.027 1.00 54.66 90 VAL A CA 1
ATOM 725 C C . VAL A 1 90 ? -7.963 -4.237 -14.055 1.00 54.66 90 VAL A C 1
ATOM 727 O O . VAL A 1 90 ? -7.693 -3.498 -15.002 1.00 54.66 90 VAL A O 1
ATOM 730 N N . GLN A 1 91 ? -7.347 -5.402 -13.872 1.00 48.47 91 GLN A N 1
ATOM 731 C CA . GLN A 1 91 ? -6.468 -6.035 -14.858 1.00 48.47 91 GLN A CA 1
ATOM 732 C C . GLN A 1 91 ? -7.250 -6.899 -15.864 1.00 48.47 91 GLN A C 1
ATOM 734 O O . GLN A 1 91 ? -6.674 -7.293 -16.871 1.00 48.47 91 GLN A O 1
ATOM 739 N N . GLU A 1 92 ? -8.552 -7.159 -15.656 1.00 45.84 92 GLU A N 1
ATOM 740 C CA . GLU A 1 92 ? -9.282 -8.123 -16.504 1.00 45.84 92 GLU A CA 1
ATOM 741 C C . GLU A 1 92 ? -10.410 -7.555 -17.388 1.00 45.84 92 GLU A C 1
ATOM 743 O O . GLU A 1 92 ? -10.830 -8.234 -18.320 1.00 45.84 92 GLU A O 1
ATOM 748 N N . TYR A 1 93 ? -10.862 -6.303 -17.225 1.00 42.81 93 TYR A N 1
ATOM 749 C CA . TYR A 1 93 ? -11.920 -5.765 -18.099 1.00 42.81 93 TYR A CA 1
ATOM 750 C C . TYR A 1 93 ? -11.716 -4.289 -18.456 1.00 42.81 93 TYR A C 1
ATOM 752 O O . TYR A 1 93 ? -12.205 -3.378 -17.790 1.00 42.81 93 TYR A O 1
ATOM 760 N N . THR A 1 94 ? -11.086 -4.030 -19.601 1.00 43.66 94 THR A N 1
ATOM 761 C CA . THR A 1 94 ? -11.455 -2.887 -20.448 1.00 43.66 94 THR A CA 1
ATOM 762 C C . THR A 1 94 ? -12.810 -3.182 -21.094 1.00 43.66 94 THR A C 1
ATOM 764 O O . THR A 1 94 ? -12.874 -3.414 -22.291 1.00 43.66 94 THR A O 1
ATOM 767 N N . ASN A 1 95 ? -13.899 -3.226 -20.320 1.00 46.28 95 ASN A N 1
ATOM 768 C CA . ASN A 1 95 ? -15.261 -3.232 -20.864 1.00 46.28 95 ASN A CA 1
ATOM 769 C C . ASN A 1 95 ? -16.270 -2.698 -19.832 1.00 46.28 95 ASN A C 1
ATOM 771 O O . ASN A 1 95 ? -16.746 -3.414 -18.963 1.00 46.28 95 ASN A O 1
ATOM 775 N N . LEU A 1 96 ? -16.557 -1.402 -19.956 1.00 46.25 96 LEU A N 1
ATOM 776 C CA . LEU A 1 96 ? -17.896 -0.794 -20.018 1.00 46.25 96 LEU A CA 1
ATOM 777 C C . LEU A 1 96 ? -18.992 -1.071 -18.965 1.00 46.25 96 LEU A C 1
ATOM 779 O O . LEU A 1 96 ? -20.081 -0.543 -19.149 1.00 46.25 96 LEU A O 1
ATOM 783 N N . GLU A 1 97 ? -18.749 -1.739 -17.839 1.00 48.56 97 GLU A N 1
ATOM 784 C CA . GLU A 1 97 ? -19.752 -1.822 -16.755 1.00 48.56 97 GLU A CA 1
ATOM 785 C C . GLU A 1 97 ? -19.140 -1.593 -15.366 1.00 48.56 97 GLU A C 1
ATOM 787 O O . GLU A 1 97 ? -19.222 -2.423 -14.468 1.00 48.56 97 GLU A O 1
ATOM 792 N N . LEU A 1 98 ? -18.533 -0.423 -15.150 1.00 45.88 98 LEU A N 1
ATOM 793 C CA . LEU A 1 98 ? -18.249 0.066 -13.796 1.00 45.88 98 LEU A CA 1
ATOM 794 C C . LEU A 1 98 ? -19.447 0.874 -13.286 1.00 45.88 98 LEU A C 1
ATOM 796 O O . LEU A 1 98 ? -19.417 2.094 -13.190 1.00 45.88 98 LEU A O 1
ATOM 800 N N . HIS A 1 99 ? -20.517 0.153 -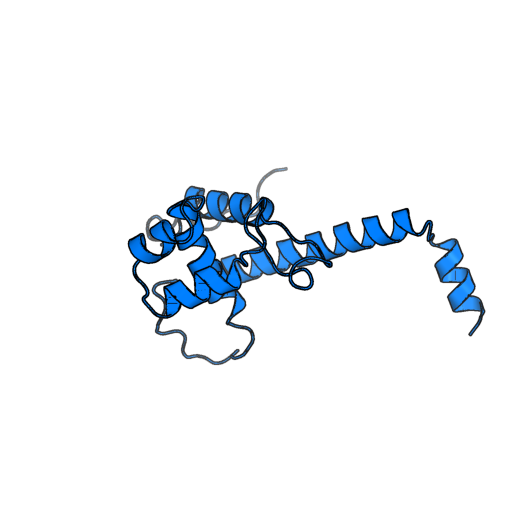12.967 1.00 47.56 99 HIS A N 1
ATOM 801 C CA . HIS A 1 99 ? -21.600 0.620 -12.104 1.00 47.56 99 HIS A CA 1
ATOM 802 C C . HIS A 1 99 ? -21.608 -0.252 -10.843 1.00 47.56 99 HIS A C 1
ATOM 804 O O . HIS A 1 99 ? -22.498 -1.077 -10.678 1.00 47.56 99 HIS A O 1
ATOM 810 N N . ALA A 1 100 ? -20.585 -0.143 -9.986 1.00 44.75 100 ALA A N 1
ATOM 811 C CA . ALA A 1 100 ? -20.598 -0.828 -8.679 1.00 44.75 100 ALA A CA 1
ATOM 812 C C . ALA A 1 100 ? -19.570 -0.334 -7.641 1.00 44.75 100 ALA A C 1
ATOM 814 O O . ALA A 1 100 ? -19.605 -0.799 -6.505 1.00 44.75 100 ALA A O 1
ATOM 815 N N . ALA A 1 101 ? -18.664 0.585 -7.979 1.00 51.66 101 ALA A N 1
ATOM 816 C CA . ALA A 1 101 ? -17.869 1.294 -6.980 1.00 51.66 101 ALA A CA 1
ATOM 817 C C . ALA A 1 101 ? -18.283 2.763 -7.032 1.00 51.66 101 ALA A C 1
ATOM 819 O O . ALA A 1 101 ? -18.325 3.325 -8.122 1.00 51.66 101 ALA A O 1
ATOM 820 N N . ASP A 1 102 ? -18.575 3.377 -5.887 1.00 56.31 102 ASP A N 1
ATOM 821 C CA . ASP A 1 102 ? -18.970 4.792 -5.748 1.00 56.31 102 ASP A CA 1
ATOM 822 C C . ASP A 1 102 ? -17.856 5.800 -6.137 1.00 56.31 102 ASP A C 1
ATOM 824 O O . ASP A 1 102 ? -17.858 6.940 -5.686 1.00 56.31 102 ASP A O 1
ATOM 828 N N . LEU A 1 103 ? -16.879 5.383 -6.950 1.00 59.84 103 LEU A N 1
ATOM 829 C CA . LEU A 1 103 ? -15.791 6.208 -7.470 1.00 59.84 103 LEU A CA 1
ATOM 830 C C . LEU A 1 103 ? -16.154 6.702 -8.869 1.00 59.84 103 LEU A C 1
ATOM 832 O O . LEU A 1 103 ? -16.512 5.903 -9.740 1.00 59.84 103 LEU A O 1
ATOM 836 N N . ASP A 1 104 ? -16.016 8.007 -9.104 1.00 70.12 104 ASP A N 1
ATOM 837 C CA . ASP A 1 104 ? -16.208 8.573 -10.436 1.00 70.12 104 ASP A CA 1
ATOM 838 C C . ASP A 1 104 ? -15.158 8.011 -11.414 1.00 70.12 104 ASP A C 1
ATOM 840 O O . ASP A 1 104 ? -14.006 7.735 -11.060 1.00 70.12 104 ASP A O 1
ATOM 844 N N . ILE A 1 105 ? -15.540 7.838 -12.682 1.00 62.97 105 ILE A N 1
ATOM 845 C CA . ILE A 1 105 ? -14.679 7.230 -13.705 1.00 62.97 105 ILE A CA 1
ATOM 846 C C . ILE A 1 105 ? -13.366 8.005 -13.878 1.00 62.97 105 ILE A C 1
ATOM 848 O O . ILE A 1 105 ? -12.313 7.406 -14.107 1.00 62.97 105 ILE A O 1
ATOM 852 N N . TRP A 1 106 ? -13.406 9.330 -13.726 1.00 63.41 106 TRP A N 1
ATOM 853 C CA . TRP A 1 106 ? -12.224 10.184 -13.811 1.00 63.41 106 TRP A CA 1
ATOM 854 C C . TRP A 1 106 ? -11.275 9.989 -12.635 1.00 63.41 106 TRP A C 1
ATOM 856 O O . TRP A 1 106 ? -10.059 10.028 -12.822 1.00 63.41 106 TRP A O 1
ATOM 866 N N . GLU A 1 107 ? -11.801 9.723 -11.446 1.00 67.00 107 GLU A N 1
ATOM 867 C CA . GLU A 1 107 ? -10.996 9.449 -10.258 1.00 67.00 107 GLU A CA 1
ATOM 868 C C . GLU A 1 107 ? -10.337 8.085 -10.342 1.00 67.00 107 GLU A C 1
ATOM 870 O O . GLU A 1 107 ? -9.142 7.963 -10.074 1.00 67.00 107 GLU A O 1
ATOM 875 N N . LEU A 1 108 ? -11.074 7.076 -10.813 1.00 73.00 108 LEU A N 1
ATOM 876 C CA . LEU A 1 108 ? -10.500 5.766 -11.081 1.00 73.00 108 LEU A CA 1
ATOM 877 C C . LEU A 1 108 ? -9.359 5.869 -12.099 1.00 73.00 108 LEU A C 1
ATOM 879 O O . LEU A 1 108 ? -8.288 5.300 -11.889 1.00 73.00 108 LEU A O 1
ATOM 883 N N . LEU A 1 109 ? -9.563 6.604 -13.196 1.00 67.06 109 LEU A N 1
ATOM 884 C CA . LEU A 1 109 ? -8.523 6.818 -14.203 1.00 67.06 109 LEU A CA 1
ATOM 885 C C . LEU A 1 109 ? -7.326 7.591 -13.636 1.00 67.06 109 LEU A C 1
ATOM 887 O O . LEU A 1 109 ? -6.183 7.217 -13.904 1.00 67.06 109 LEU A O 1
ATOM 891 N N . ARG A 1 110 ? -7.567 8.621 -12.818 1.00 72.38 110 ARG A N 1
ATOM 892 C CA . ARG A 1 110 ? -6.510 9.378 -12.135 1.00 72.38 110 ARG A CA 1
ATOM 893 C C . ARG A 1 110 ? -5.688 8.472 -11.225 1.00 72.38 110 ARG A C 1
ATOM 895 O O . ARG A 1 110 ? -4.463 8.479 -11.303 1.00 72.38 110 ARG A O 1
ATOM 902 N N . LEU A 1 111 ? -6.350 7.661 -10.407 1.00 74.88 111 LEU A N 1
ATOM 903 C CA . LEU A 1 111 ? -5.703 6.770 -9.456 1.00 74.88 111 LEU A CA 1
ATOM 904 C C . LEU A 1 111 ? -4.916 5.658 -10.157 1.00 74.88 111 LEU A C 1
ATOM 906 O O . LEU A 1 111 ? -3.776 5.383 -9.787 1.00 74.88 111 LEU A O 1
ATOM 910 N N . LYS A 1 112 ? -5.464 5.097 -11.242 1.00 73.12 112 LYS A N 1
ATOM 911 C CA . LYS A 1 112 ? -4.743 4.160 -12.114 1.00 73.12 112 LYS A CA 1
ATOM 912 C C . LYS A 1 112 ? -3.480 4.771 -12.704 1.00 73.12 112 LYS A C 1
ATOM 914 O O . LYS A 1 112 ? -2.432 4.137 -12.666 1.00 73.12 112 LYS A O 1
ATOM 919 N N . GLN A 1 113 ? -3.566 5.984 -13.248 1.00 72.62 113 GLN A N 1
ATOM 920 C CA . GLN A 1 113 ? -2.412 6.653 -13.849 1.00 72.62 113 GLN A CA 1
ATOM 921 C C . GLN A 1 113 ? -1.305 6.896 -12.818 1.00 72.62 113 GLN A C 1
ATOM 923 O O . GLN A 1 113 ? -0.121 6.752 -13.120 1.00 72.62 113 GLN A O 1
ATOM 928 N N . VAL A 1 114 ? -1.695 7.260 -11.602 1.00 75.75 114 VAL A N 1
ATOM 929 C CA . VAL A 1 114 ? -0.783 7.542 -10.496 1.00 75.75 114 VAL A CA 1
ATOM 930 C C . VAL A 1 114 ? -0.093 6.274 -10.014 1.00 75.75 114 VAL A C 1
ATOM 932 O O . VAL A 1 114 ? 1.132 6.260 -9.938 1.00 75.75 114 VAL A O 1
ATOM 935 N N . LEU A 1 115 ? -0.845 5.195 -9.778 1.00 72.69 115 LEU A N 1
ATOM 936 C CA . LEU A 1 115 ? -0.263 3.901 -9.424 1.00 72.69 115 LEU A CA 1
ATOM 937 C C . LEU A 1 115 ? 0.647 3.372 -10.536 1.00 72.69 115 LEU A C 1
ATOM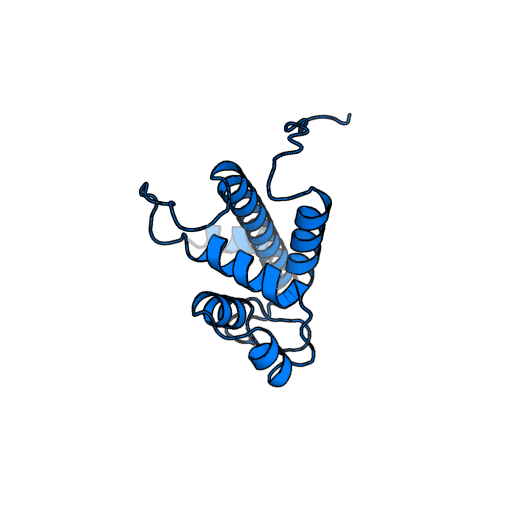 939 O O . LEU A 1 115 ? 1.754 2.928 -10.253 1.00 72.69 115 LEU A O 1
ATOM 943 N N . ALA A 1 116 ? 0.233 3.472 -11.802 1.00 72.38 116 ALA A N 1
ATOM 944 C CA . ALA A 1 116 ? 1.062 3.059 -12.932 1.00 72.38 116 ALA A CA 1
ATOM 945 C C . ALA A 1 116 ? 2.395 3.824 -12.970 1.00 72.38 116 ALA A C 1
ATOM 947 O O . ALA A 1 116 ? 3.445 3.215 -13.152 1.00 72.38 116 ALA A O 1
ATOM 948 N N . ASN A 1 117 ? 2.365 5.141 -12.746 1.00 71.00 117 ASN A N 1
ATOM 949 C CA . ASN A 1 117 ? 3.577 5.956 -12.681 1.00 71.00 117 ASN A CA 1
ATOM 950 C C . ASN A 1 117 ? 4.451 5.599 -11.472 1.00 71.00 117 ASN A C 1
ATOM 952 O O . ASN A 1 117 ? 5.667 5.510 -11.620 1.00 71.00 117 ASN A O 1
ATOM 956 N N . PHE A 1 118 ? 3.845 5.381 -10.301 1.00 75.19 118 PHE A N 1
ATOM 957 C CA . PHE A 1 118 ? 4.552 4.967 -9.089 1.00 75.19 118 PHE A CA 1
ATOM 958 C C . PHE A 1 118 ? 5.295 3.645 -9.306 1.00 75.19 118 PHE A C 1
ATOM 960 O O . PHE A 1 118 ? 6.503 3.583 -9.103 1.00 75.19 118 PHE A O 1
ATOM 967 N N . PHE A 1 119 ? 4.612 2.610 -9.800 1.00 71.62 119 PHE A N 1
ATOM 968 C CA . PHE A 1 119 ? 5.226 1.298 -10.013 1.00 71.62 119 PHE A CA 1
ATOM 969 C C . PHE A 1 119 ? 6.221 1.277 -11.171 1.00 71.62 119 PHE A C 1
ATOM 971 O O . PHE A 1 119 ? 7.242 0.605 -11.071 1.00 71.62 119 PHE A O 1
ATOM 978 N N . ALA A 1 120 ? 5.979 2.041 -12.241 1.00 71.44 120 ALA A N 1
ATOM 979 C CA . ALA A 1 120 ? 6.969 2.210 -13.302 1.00 71.44 120 ALA A CA 1
ATOM 980 C C . ALA A 1 120 ? 8.255 2.844 -12.758 1.00 71.44 120 ALA A C 1
ATOM 982 O O . ALA A 1 120 ? 9.349 2.407 -13.105 1.00 71.44 120 ALA A O 1
ATOM 983 N N . ARG A 1 121 ? 8.128 3.847 -11.879 1.00 70.75 121 ARG A N 1
ATOM 984 C CA . ARG A 1 121 ? 9.280 4.483 -11.244 1.00 70.75 121 ARG A CA 1
ATOM 985 C C . ARG A 1 121 ? 9.993 3.536 -10.284 1.00 70.75 121 ARG A C 1
ATOM 987 O O . ARG A 1 121 ? 11.201 3.386 -10.397 1.00 70.75 121 ARG A O 1
ATOM 994 N N . LYS A 1 122 ? 9.243 2.856 -9.417 1.00 72.75 122 LYS A N 1
ATOM 995 C CA . LYS A 1 122 ? 9.776 1.870 -8.472 1.00 72.75 122 LYS A CA 1
ATOM 996 C C . LYS A 1 122 ? 10.542 0.752 -9.183 1.00 72.75 122 LYS A C 1
ATOM 998 O O . LYS A 1 122 ? 11.646 0.436 -8.774 1.00 72.75 122 LYS A O 1
ATOM 1003 N N . ALA A 1 123 ? 10.012 0.222 -10.287 1.00 71.88 123 ALA A N 1
ATOM 1004 C CA . ALA A 1 123 ? 10.689 -0.807 -11.074 1.00 71.88 123 ALA A CA 1
ATOM 1005 C C . ALA A 1 123 ? 11.993 -0.308 -11.722 1.00 71.88 123 ALA A C 1
ATOM 1007 O O . ALA A 1 123 ? 12.956 -1.066 -11.803 1.00 71.88 123 ALA A O 1
ATOM 1008 N N . ILE A 1 124 ? 12.039 0.950 -12.180 1.00 71.69 124 ILE A N 1
ATOM 1009 C CA . ILE A 1 124 ? 13.278 1.571 -12.678 1.00 71.69 124 ILE A CA 1
ATOM 1010 C C . ILE A 1 124 ? 14.291 1.695 -11.538 1.00 71.69 124 ILE A C 1
ATOM 1012 O O . ILE A 1 124 ? 15.403 1.203 -11.676 1.00 71.69 124 ILE A O 1
ATOM 1016 N N . ASP A 1 125 ? 13.884 2.267 -10.402 1.00 72.12 125 ASP A N 1
ATOM 1017 C CA . ASP A 1 125 ? 14.774 2.480 -9.258 1.00 72.12 125 ASP A CA 1
ATOM 1018 C C . ASP A 1 125 ? 15.300 1.134 -8.691 1.00 72.12 125 ASP A C 1
ATOM 1020 O O . ASP A 1 125 ? 16.483 1.007 -8.390 1.00 72.12 125 ASP A O 1
ATOM 1024 N N . GLU A 1 126 ? 14.460 0.094 -8.602 1.00 67.62 126 GLU A N 1
ATOM 1025 C CA . GLU A 1 126 ? 14.876 -1.268 -8.218 1.00 67.62 126 GLU A CA 1
ATOM 1026 C C . GLU A 1 126 ? 15.839 -1.893 -9.241 1.00 67.62 126 GLU A C 1
ATOM 1028 O O . GLU A 1 126 ? 16.793 -2.572 -8.859 1.00 67.62 126 GLU A O 1
ATOM 1033 N N . THR A 1 127 ? 15.623 -1.656 -10.539 1.00 60.59 127 THR A N 1
ATOM 1034 C CA . THR A 1 127 ? 16.523 -2.149 -11.596 1.00 60.59 127 THR A CA 1
ATOM 1035 C C . THR A 1 127 ? 17.890 -1.475 -11.513 1.00 60.59 127 THR A C 1
ATOM 1037 O O . THR A 1 127 ? 18.902 -2.167 -11.624 1.00 60.59 127 THR A O 1
ATOM 1040 N N . ASP A 1 128 ? 17.925 -0.164 -11.266 1.00 65.25 128 ASP A N 1
ATOM 1041 C CA . ASP A 1 128 ? 19.161 0.605 -11.098 1.00 65.25 128 ASP A CA 1
ATOM 1042 C C . ASP A 1 128 ? 19.965 0.094 -9.887 1.00 65.25 128 ASP A C 1
ATOM 1044 O O . ASP A 1 128 ? 21.168 -0.142 -10.001 1.00 65.25 128 ASP A O 1
ATOM 1048 N N . ILE A 1 129 ? 19.298 -0.196 -8.760 1.00 66.06 129 ILE A N 1
ATOM 1049 C CA . ILE A 1 129 ? 19.935 -0.796 -7.571 1.00 66.06 129 ILE A CA 1
ATOM 1050 C C . ILE A 1 129 ? 20.557 -2.158 -7.906 1.00 66.06 129 ILE A C 1
ATOM 1052 O O . ILE A 1 129 ? 21.715 -2.406 -7.574 1.00 66.06 129 ILE A O 1
ATOM 1056 N N . ILE A 1 130 ? 19.821 -3.040 -8.590 1.00 63.81 130 ILE A N 1
ATOM 1057 C CA . ILE A 1 130 ? 20.317 -4.376 -8.958 1.00 63.81 130 ILE A CA 1
ATOM 1058 C C . ILE A 1 130 ? 21.502 -4.281 -9.934 1.00 63.81 130 ILE A C 1
ATOM 1060 O O . ILE A 1 130 ? 22.444 -5.074 -9.844 1.00 63.81 130 ILE A O 1
ATOM 1064 N N . TRP A 1 131 ? 21.466 -3.338 -10.879 1.00 58.38 131 TRP A N 1
ATOM 1065 C CA . TRP A 1 131 ? 22.553 -3.105 -11.835 1.00 58.38 131 TRP A CA 1
ATOM 1066 C C . TRP A 1 131 ? 23.832 -2.631 -11.144 1.00 58.38 131 TRP A C 1
ATOM 1068 O O . TRP A 1 131 ? 24.907 -3.184 -11.405 1.00 58.38 131 TRP A O 1
ATOM 1078 N N . ASP A 1 132 ? 23.703 -1.684 -10.216 1.00 68.12 132 ASP A N 1
ATOM 1079 C CA . ASP A 1 132 ? 24.813 -1.176 -9.413 1.00 68.12 132 ASP A CA 1
ATOM 1080 C C . ASP A 1 132 ? 25.393 -2.265 -8.492 1.00 68.12 132 ASP A C 1
ATOM 1082 O O . ASP A 1 132 ? 26.612 -2.445 -8.433 1.00 68.12 132 ASP A O 1
ATOM 1086 N N . GLU A 1 133 ? 24.546 -3.057 -7.822 1.00 72.31 133 GLU A N 1
ATOM 1087 C CA . GLU A 1 133 ? 24.972 -4.163 -6.947 1.00 72.31 133 GLU A CA 1
ATOM 1088 C C . GLU A 1 133 ? 25.726 -5.269 -7.698 1.00 72.31 133 GLU A C 1
ATOM 1090 O O . GLU A 1 133 ? 26.666 -5.865 -7.163 1.00 72.31 133 GLU A O 1
ATOM 1095 N N . GLN A 1 134 ? 25.349 -5.538 -8.950 1.00 72.19 134 GLN A N 1
ATOM 1096 C CA . GLN A 1 134 ? 26.041 -6.505 -9.807 1.00 72.19 134 GLN A CA 1
ATOM 1097 C C . GLN A 1 134 ? 27.247 -5.902 -10.542 1.00 72.19 134 GLN A C 1
ATOM 1099 O O . GLN A 1 134 ? 27.919 -6.609 -11.301 1.00 72.19 134 GLN A O 1
ATOM 1104 N N . ASN A 1 135 ? 27.552 -4.621 -10.299 1.00 66.69 135 ASN A N 1
ATOM 1105 C CA . ASN A 1 135 ? 28.640 -3.875 -10.924 1.00 66.69 135 ASN A CA 1
ATOM 1106 C C . ASN A 1 135 ? 28.576 -3.951 -12.467 1.00 66.69 135 ASN A C 1
ATOM 1108 O O . ASN A 1 135 ? 29.607 -4.035 -13.148 1.00 66.69 135 ASN A O 1
ATOM 1112 N N . LEU A 1 136 ? 27.351 -3.987 -13.004 1.00 64.19 136 LEU A N 1
ATOM 1113 C CA . LEU A 1 136 ? 27.051 -4.040 -14.429 1.00 64.19 136 LEU A CA 1
ATOM 1114 C C . LEU A 1 136 ? 27.058 -2.612 -14.979 1.00 64.19 136 LEU A C 1
ATOM 1116 O O . LEU A 1 136 ? 26.452 -1.717 -14.405 1.00 64.19 136 LEU A O 1
ATOM 1120 N N . SER A 1 137 ? 27.761 -2.393 -16.087 1.00 70.19 137 SER A N 1
ATOM 1121 C CA . SER A 1 137 ? 27.862 -1.086 -16.738 1.00 70.19 137 SER A CA 1
ATOM 1122 C C . SER A 1 137 ? 27.463 -1.173 -18.208 1.00 70.19 137 SER A C 1
ATOM 1124 O O . SER A 1 137 ? 27.339 -2.265 -18.774 1.00 70.19 137 SER A O 1
ATOM 1126 N N . ASP A 1 138 ? 27.338 -0.014 -18.854 1.00 64.19 138 ASP A N 1
ATOM 1127 C CA . ASP A 1 138 ? 27.144 0.086 -20.303 1.00 64.19 138 ASP A CA 1
ATOM 1128 C C . ASP A 1 138 ? 28.219 -0.697 -21.090 1.00 64.19 138 ASP A C 1
ATOM 1130 O O . ASP A 1 138 ? 27.910 -1.308 -22.114 1.00 64.19 138 ASP A O 1
ATOM 1134 N N . GLU A 1 139 ? 29.455 -0.793 -20.572 1.00 61.38 139 GLU A N 1
ATOM 1135 C CA . GLU A 1 139 ? 30.519 -1.625 -21.163 1.00 61.38 139 GLU A CA 1
ATOM 1136 C C . GLU A 1 139 ? 30.192 -3.128 -21.114 1.00 61.38 139 GLU A C 1
ATOM 1138 O O . GLU A 1 139 ? 30.499 -3.864 -22.057 1.00 61.38 139 GLU A O 1
ATOM 1143 N N . THR A 1 140 ? 29.542 -3.608 -20.047 1.00 62.12 140 THR A N 1
ATOM 1144 C CA . THR A 1 140 ? 29.098 -5.009 -19.939 1.00 62.12 140 THR A CA 1
ATOM 1145 C C . THR A 1 140 ? 27.987 -5.315 -20.947 1.00 62.12 140 THR A C 1
ATOM 1147 O O . THR A 1 140 ? 27.998 -6.380 -21.571 1.00 62.12 140 THR A O 1
ATOM 1150 N N . THR A 1 141 ? 27.077 -4.364 -21.175 1.00 58.81 141 THR A N 1
ATOM 1151 C CA . THR A 1 141 ? 25.997 -4.476 -22.170 1.00 58.81 141 THR A CA 1
ATOM 1152 C C . THR A 1 141 ? 26.547 -4.521 -23.600 1.00 58.81 141 THR A C 1
ATOM 1154 O O . THR A 1 141 ? 26.164 -5.392 -24.387 1.00 58.81 141 THR A O 1
ATOM 1157 N N . GLU A 1 142 ? 27.511 -3.657 -23.937 1.00 58.31 142 GLU A N 1
ATOM 1158 C CA . GLU A 1 142 ? 28.193 -3.688 -25.240 1.00 58.31 142 GLU A CA 1
ATOM 1159 C C . GLU A 1 142 ? 28.995 -4.982 -25.459 1.00 58.31 142 GLU A C 1
ATOM 1161 O O . GLU A 1 142 ? 29.032 -5.514 -26.573 1.00 58.31 142 GLU A O 1
ATOM 1166 N N . ALA A 1 143 ? 29.605 -5.538 -24.408 1.00 63.09 143 ALA A N 1
ATOM 1167 C CA . ALA A 1 143 ? 30.342 -6.799 -24.486 1.00 63.09 143 ALA A CA 1
ATOM 1168 C C . ALA A 1 143 ? 29.442 -8.017 -24.771 1.00 63.09 143 ALA A C 1
ATOM 1170 O O . ALA A 1 143 ? 29.909 -8.997 -25.358 1.00 63.09 143 ALA A O 1
ATOM 1171 N N . TRP A 1 144 ? 28.167 -7.983 -24.373 1.00 63.31 144 TRP A N 1
ATOM 1172 C CA . TRP A 1 144 ? 27.186 -9.026 -24.696 1.00 63.31 144 TRP A CA 1
ATOM 1173 C C . TRP A 1 144 ? 26.597 -8.859 -26.095 1.00 63.31 144 TRP A C 1
ATOM 1175 O O . TRP A 1 144 ? 26.465 -9.849 -26.814 1.00 63.31 144 TRP A O 1
ATOM 1185 N N . LEU A 1 145 ? 26.330 -7.621 -26.520 1.00 56.88 145 LEU A N 1
ATOM 1186 C CA . LEU A 1 145 ? 25.863 -7.321 -27.878 1.00 56.88 145 LEU A CA 1
ATOM 1187 C C . LEU A 1 145 ? 26.915 -7.659 -28.947 1.00 56.88 145 LEU A C 1
ATOM 1189 O O . LEU A 1 145 ? 26.565 -8.149 -30.016 1.00 56.88 145 LEU A O 1
ATOM 1193 N N . ASN A 1 146 ? 28.204 -7.479 -28.642 1.00 60.22 146 ASN A N 1
ATOM 1194 C CA . ASN A 1 146 ? 29.316 -7.819 -29.539 1.00 60.22 146 ASN A CA 1
ATOM 1195 C C . ASN A 1 146 ? 29.716 -9.309 -29.527 1.00 60.22 146 ASN A C 1
ATOM 1197 O O . ASN A 1 146 ? 30.664 -9.693 -30.214 1.00 60.22 146 ASN A O 1
ATOM 1201 N N . LYS A 1 147 ? 29.030 -10.155 -28.745 1.00 54.47 147 LYS A N 1
ATOM 1202 C CA . LYS A 1 147 ? 29.216 -11.619 -28.739 1.00 54.47 147 LYS A CA 1
ATOM 1203 C C . LYS A 1 147 ? 28.119 -12.386 -29.497 1.00 54.47 147 LYS A C 1
ATOM 1205 O O . LYS A 1 147 ? 28.111 -13.615 -29.424 1.00 54.47 147 LYS A O 1
ATOM 1210 N N . GLY A 1 148 ? 27.225 -11.677 -30.195 1.00 44.03 148 GLY A N 1
ATOM 1211 C CA . GLY A 1 148 ? 26.205 -12.240 -31.091 1.00 44.03 148 GLY A CA 1
ATOM 1212 C C . GLY A 1 148 ? 26.742 -12.609 -32.467 1.00 44.03 148 GLY A C 1
ATOM 1213 O O . GLY A 1 148 ? 27.476 -11.782 -33.051 1.00 44.03 148 GLY A O 1
#

Sequence (148 aa):
MTDKFHLHDNKDAPFQDDEFRGFLQWIEGLGADPDVMGGAETFPNSRLTVRHVGEILERGVDVQEILEDYPYLSGSDLEFARLFVRVYSVQEYTNLELHAADLDIWELLRLKQVLANFFARKAIDETDIIWDEQNLSDETTEAWLNKG

Foldseek 3Di:
DDDDDPPDPPVPAPDDPVLVVVLVVQQVQWDFDCVQPNRATHHPPDSHHLQVLLVCVVVPPDPVVVCVVVVVDDPSSSVSSVVVNVLVVPPPDPDDDPPPDPHDPVRSVVVNVSVVVVVVVVVVVVVVVVCVVVVHDPVNVVVVVVVD

Secondary structure (DSSP, 8-state):
---S------TT-SS-HHHHHHHHHHHHT-B-BTTBGGG--B-TTS--BHHHHHHHHHTT--HHHHHHH-TT--HHHHHHHHHHHHHHSTTS--SS---SSSS-HHHHHHHHHHHHHHHHHHHHHHHHHHHHHTT--HHHHHHHHTT-